Protein AF-B7Q5U1-F1 (afdb_monomer_lite)

Structure (mmCIF, N/CA/C/O backbone):
data_AF-B7Q5U1-F1
#
_entry.id   AF-B7Q5U1-F1
#
loop_
_atom_site.group_PDB
_atom_site.id
_atom_site.type_symbol
_atom_site.label_atom_id
_atom_site.label_alt_id
_atom_site.label_comp_id
_atom_site.label_asym_id
_atom_site.label_entity_id
_atom_site.label_seq_id
_atom_site.pdbx_PDB_ins_code
_atom_site.Cartn_x
_atom_site.Cartn_y
_atom_site.Cartn_z
_atom_site.occupancy
_atom_site.B_iso_or_equiv
_atom_site.auth_seq_id
_atom_site.auth_comp_id
_atom_site.auth_asym_id
_atom_site.auth_atom_id
_atom_site.pdbx_PDB_model_num
ATOM 1 N N . MET A 1 1 ? -4.401 3.815 3.442 1.00 92.56 1 MET A N 1
ATOM 2 C CA . MET A 1 1 ? -3.292 3.053 4.041 1.00 92.56 1 MET A CA 1
ATOM 3 C C . MET A 1 1 ? -3.509 3.064 5.537 1.00 92.56 1 MET A C 1
ATOM 5 O O . MET A 1 1 ? -3.822 4.131 6.039 1.00 92.56 1 MET A O 1
ATOM 9 N N . LYS A 1 2 ? -3.396 1.921 6.218 1.00 94.62 2 LYS A N 1
ATOM 10 C CA . LYS A 1 2 ? -3.449 1.827 7.686 1.00 94.62 2 LYS A CA 1
ATOM 11 C C . LYS A 1 2 ? -2.046 1.890 8.288 1.00 94.62 2 LYS A C 1
ATOM 13 O O . LYS A 1 2 ? -1.811 2.703 9.176 1.00 94.62 2 LYS A O 1
ATOM 18 N N . SER A 1 3 ? -1.134 1.076 7.759 1.00 94.94 3 SER A N 1
ATOM 19 C CA . SER A 1 3 ? 0.244 0.956 8.244 1.00 94.94 3 SER A CA 1
ATOM 20 C C . SER A 1 3 ? 1.204 0.611 7.108 1.00 94.94 3 SER A C 1
ATOM 22 O O . SER A 1 3 ? 0.804 -0.026 6.129 1.00 94.94 3 SER A O 1
ATOM 24 N N . ARG A 1 4 ? 2.465 1.014 7.259 1.00 95.25 4 ARG A N 1
ATOM 25 C CA . ARG A 1 4 ? 3.593 0.671 6.392 1.00 95.25 4 ARG A CA 1
ATOM 26 C C . ARG A 1 4 ? 4.882 0.595 7.208 1.00 95.25 4 ARG A C 1
ATOM 28 O O . ARG A 1 4 ? 5.127 1.447 8.062 1.00 95.25 4 ARG A O 1
ATOM 35 N N . ASP A 1 5 ? 5.718 -0.396 6.941 1.00 95.44 5 ASP A N 1
ATOM 36 C CA . ASP A 1 5 ? 6.956 -0.677 7.688 1.00 95.44 5 ASP A CA 1
ATOM 37 C C . ASP A 1 5 ? 8.235 -0.203 6.973 1.00 95.44 5 ASP A C 1
ATOM 39 O O . ASP A 1 5 ? 9.342 -0.435 7.452 1.00 95.44 5 ASP A O 1
ATOM 43 N N . TYR A 1 6 ? 8.092 0.506 5.851 1.00 94.12 6 TYR A N 1
ATOM 44 C CA . TYR A 1 6 ? 9.205 1.009 5.050 1.00 94.12 6 TYR A CA 1
ATOM 45 C C . TYR A 1 6 ? 9.039 2.477 4.637 1.00 94.12 6 TYR A C 1
ATOM 47 O O . TYR A 1 6 ? 7.940 3.048 4.630 1.00 94.12 6 TYR A O 1
ATOM 55 N N . TRP A 1 7 ? 10.173 3.067 4.260 1.00 90.62 7 TRP A N 1
ATOM 56 C CA . TRP A 1 7 ? 10.306 4.385 3.635 1.00 90.62 7 TRP A CA 1
ATOM 57 C C . TRP A 1 7 ? 10.692 4.241 2.161 1.00 90.62 7 TRP A C 1
ATOM 59 O O . TRP A 1 7 ? 11.136 3.176 1.737 1.00 90.62 7 TRP A O 1
ATOM 69 N N . GLY A 1 8 ? 10.585 5.318 1.380 1.00 84.12 8 GLY A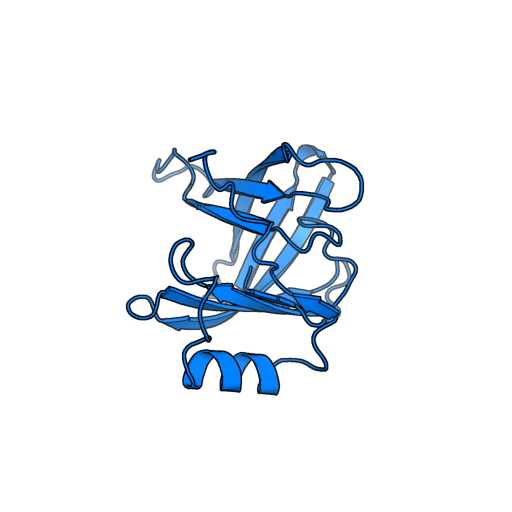 N 1
ATOM 70 C CA . GLY A 1 8 ? 11.051 5.296 -0.013 1.00 84.12 8 GLY A CA 1
ATOM 71 C C . GLY A 1 8 ? 10.088 4.591 -0.971 1.00 84.12 8 GLY A C 1
ATOM 72 O O . GLY A 1 8 ? 10.491 4.060 -2.004 1.00 84.12 8 GLY A O 1
ATOM 73 N N . ASP A 1 9 ? 8.796 4.592 -0.642 1.00 89.25 9 ASP A N 1
ATOM 74 C CA . ASP A 1 9 ? 7.760 4.370 -1.644 1.00 89.25 9 ASP A CA 1
ATOM 75 C C . ASP A 1 9 ? 7.791 5.556 -2.603 1.00 89.25 9 ASP A C 1
ATOM 77 O O . ASP A 1 9 ? 7.584 6.677 -2.166 1.00 89.25 9 ASP A O 1
ATOM 81 N N . TRP A 1 10 ? 8.095 5.377 -3.883 1.00 86.38 10 TRP A N 1
ATOM 82 C CA . TRP A 1 10 ? 8.206 6.545 -4.756 1.00 86.38 10 TRP A CA 1
ATOM 83 C C . TRP A 1 10 ? 6.833 7.001 -5.277 1.00 86.38 10 TRP A C 1
ATOM 85 O O . TRP A 1 10 ? 6.697 8.154 -5.678 1.00 86.38 10 TRP A O 1
ATOM 95 N N . VAL A 1 11 ? 5.804 6.144 -5.205 1.00 87.62 11 VAL A N 1
ATOM 96 C CA . VAL A 1 11 ? 4.423 6.481 -5.591 1.00 87.62 11 VAL A CA 1
ATOM 97 C C . VAL A 1 11 ? 3.759 7.325 -4.510 1.00 87.62 11 VAL A C 1
ATOM 99 O O . VAL A 1 11 ? 3.189 8.375 -4.793 1.00 87.62 11 VAL A O 1
ATOM 102 N N . PHE A 1 12 ? 3.835 6.866 -3.262 1.00 87.69 12 PHE A N 1
ATOM 103 C CA . PHE A 1 12 ? 3.175 7.502 -2.119 1.00 87.69 12 PHE A CA 1
ATOM 104 C C . PHE A 1 12 ? 4.135 8.291 -1.223 1.00 87.69 12 PHE A C 1
ATOM 106 O O . PHE A 1 12 ? 3.735 8.731 -0.145 1.00 87.69 12 PHE A O 1
ATOM 113 N N . THR A 1 13 ? 5.399 8.411 -1.636 1.00 86.69 13 THR A N 1
ATOM 114 C CA . THR A 1 13 ? 6.492 9.052 -0.888 1.00 86.69 13 THR A CA 1
ATOM 115 C C . THR A 1 13 ? 6.522 8.564 0.561 1.00 86.69 13 THR A C 1
ATOM 117 O O . THR A 1 13 ? 6.383 7.367 0.804 1.00 86.69 13 THR A O 1
ATOM 120 N N . ASN A 1 14 ? 6.666 9.455 1.538 1.00 87.81 14 ASN A N 1
ATOM 121 C CA . ASN A 1 14 ? 6.665 9.160 2.965 1.00 87.81 14 ASN A CA 1
ATOM 122 C C . ASN A 1 14 ? 5.366 9.622 3.656 1.00 87.81 14 ASN A C 1
ATOM 124 O O . ASN A 1 14 ? 5.357 9.827 4.867 1.00 87.81 14 ASN A O 1
ATOM 128 N N . PHE A 1 15 ? 4.266 9.772 2.910 1.00 86.38 15 PHE A N 1
ATOM 129 C CA . PHE A 1 15 ? 3.000 10.244 3.469 1.00 86.38 15 PHE A CA 1
ATOM 130 C C . PHE A 1 15 ? 2.298 9.191 4.338 1.00 86.38 15 PHE A C 1
ATOM 132 O O . PHE A 1 15 ? 2.135 8.034 3.949 1.00 86.38 15 PHE A O 1
ATOM 139 N N . SER A 1 16 ? 1.806 9.619 5.504 1.00 86.62 16 SER A N 1
ATOM 140 C CA . SER A 1 16 ? 0.942 8.809 6.381 1.00 86.62 16 SER A CA 1
ATOM 141 C C . SER A 1 16 ? -0.508 8.758 5.893 1.00 86.62 16 SER A C 1
ATOM 143 O O . SER A 1 16 ? -1.213 7.766 6.086 1.00 86.62 16 SER A O 1
ATOM 145 N N . CYS A 1 17 ? -0.965 9.834 5.252 1.00 87.06 17 CYS A N 1
ATOM 146 C CA . CYS A 1 17 ? -2.344 10.011 4.822 1.00 87.06 17 CYS A CA 1
ATOM 147 C C . CYS A 1 17 ? -2.488 9.656 3.347 1.00 87.06 17 CYS A C 1
ATOM 149 O O . CYS A 1 17 ? -2.569 10.540 2.502 1.00 87.06 17 CYS A O 1
ATOM 151 N N . VAL A 1 18 ? -2.489 8.357 3.049 1.00 89.38 18 VAL A N 1
ATOM 152 C CA . VAL A 1 18 ? -2.623 7.846 1.679 1.00 89.38 18 VAL A CA 1
ATOM 153 C C . VAL A 1 18 ? -3.961 7.141 1.522 1.00 89.38 18 VAL A C 1
ATOM 155 O O . VAL A 1 18 ? -4.217 6.135 2.194 1.00 89.38 18 VAL A O 1
ATOM 158 N N . SER A 1 19 ? -4.796 7.596 0.601 1.00 88.25 19 SER A N 1
ATOM 159 C CA . SER A 1 19 ? -6.011 6.896 0.173 1.00 88.25 19 SER A CA 1
ATOM 160 C C . SER A 1 19 ? -5.952 6.614 -1.320 1.00 88.25 19 SER A C 1
ATOM 162 O O . SER A 1 19 ? -5.358 7.365 -2.084 1.00 88.25 19 SER A O 1
ATOM 164 N N . ARG A 1 20 ? -6.543 5.496 -1.742 1.00 86.62 20 ARG A N 1
ATOM 165 C CA . ARG A 1 20 ? -6.652 5.130 -3.154 1.00 86.62 20 ARG A CA 1
ATOM 166 C C . ARG A 1 20 ? -8.034 4.578 -3.447 1.00 86.62 20 ARG A C 1
ATOM 168 O O . ARG A 1 20 ? -8.618 3.899 -2.604 1.00 86.62 20 ARG A O 1
ATOM 175 N N . TRP A 1 21 ? -8.522 4.855 -4.644 1.00 80.81 21 TRP A N 1
ATOM 176 C CA . TRP A 1 21 ? -9.851 4.483 -5.114 1.00 80.81 21 TRP A CA 1
ATOM 177 C C . TRP A 1 21 ? -9.753 3.963 -6.546 1.00 80.81 21 TRP A C 1
ATOM 179 O O . TRP A 1 21 ? -8.885 4.388 -7.318 1.00 80.81 21 TRP A O 1
ATOM 189 N N . GLY A 1 22 ? -10.653 3.044 -6.901 1.00 70.06 22 GLY A N 1
ATOM 190 C CA . GLY A 1 22 ? -10.793 2.592 -8.284 1.00 70.06 22 GLY A CA 1
ATOM 191 C C . GLY A 1 22 ? -11.023 3.790 -9.207 1.00 70.06 22 GLY A C 1
ATOM 192 O O . GLY A 1 22 ? -11.789 4.696 -8.870 1.00 70.06 22 GLY A O 1
ATOM 193 N N . GLY A 1 23 ? -10.309 3.839 -10.333 1.00 59.62 23 GLY A N 1
ATOM 194 C CA . GLY A 1 23 ? -10.473 4.906 -11.314 1.00 59.62 23 GLY A CA 1
ATOM 195 C C . GLY A 1 23 ? -11.847 4.883 -11.977 1.00 59.62 23 GLY A C 1
ATOM 196 O O . GLY A 1 23 ? -12.586 3.903 -11.910 1.00 59.62 23 GLY A O 1
ATOM 197 N N . ARG A 1 24 ? -12.179 6.001 -12.628 1.00 52.31 24 ARG A N 1
ATOM 198 C CA . ARG A 1 24 ? -13.477 6.226 -13.282 1.00 52.31 24 ARG A CA 1
ATOM 199 C C . ARG A 1 24 ? -13.654 5.477 -14.613 1.00 52.31 24 ARG A C 1
ATOM 201 O O . ARG A 1 24 ? -14.764 5.474 -15.126 1.00 52.31 24 ARG A O 1
ATOM 208 N N . ASP A 1 25 ? -12.603 4.861 -15.159 1.00 46.28 25 ASP A N 1
ATOM 209 C CA . ASP A 1 25 ? -12.606 4.278 -16.507 1.00 46.28 25 ASP A CA 1
ATOM 210 C C . ASP A 1 25 ? -12.370 2.759 -16.449 1.00 46.28 25 ASP A C 1
ATOM 212 O O . ASP A 1 25 ? -11.331 2.295 -15.979 1.00 46.28 25 ASP A O 1
ATOM 216 N N . ARG A 1 26 ? -13.365 1.987 -16.900 1.00 51.44 26 ARG A N 1
ATOM 217 C CA . ARG A 1 26 ? -13.333 0.520 -17.052 1.00 51.44 26 ARG A CA 1
ATOM 218 C C . ARG A 1 26 ? -13.559 0.152 -18.522 1.00 51.44 26 ARG A C 1
ATOM 220 O O . ARG A 1 26 ? -14.483 -0.593 -18.843 1.00 51.44 26 ARG A O 1
ATOM 227 N N . ARG A 1 27 ? -12.766 0.700 -19.444 1.00 49.12 27 ARG A N 1
ATOM 228 C CA . ARG A 1 27 ? -12.791 0.199 -20.826 1.00 49.12 27 ARG A CA 1
ATOM 229 C C . ARG A 1 27 ? -12.020 -1.123 -20.875 1.00 49.12 27 ARG A C 1
ATOM 231 O O . ARG A 1 27 ? -10.937 -1.174 -20.299 1.00 49.12 27 ARG A O 1
ATOM 238 N N . PRO A 1 28 ? -12.528 -2.170 -21.549 1.00 51.50 28 PRO A N 1
ATOM 239 C CA . PRO A 1 28 ? -11.886 -3.489 -21.584 1.00 51.50 28 PRO A CA 1
ATOM 240 C C . PRO A 1 28 ? -10.424 -3.486 -22.062 1.00 51.50 28 PRO A C 1
ATOM 242 O O . PRO A 1 28 ? -9.679 -4.402 -21.737 1.00 51.50 28 PRO A O 1
ATOM 245 N N . SER A 1 29 ? -10.021 -2.466 -22.826 1.00 55.91 29 SER A N 1
ATOM 246 C CA . SER A 1 29 ? -8.682 -2.308 -23.403 1.00 55.91 29 SER A CA 1
ATOM 247 C C . SER A 1 29 ? -7.786 -1.294 -22.683 1.00 55.91 29 SER A C 1
ATOM 249 O O . SER A 1 29 ? -6.602 -1.213 -23.002 1.00 55.91 29 SER A O 1
ATOM 251 N N . ASP A 1 30 ? -8.323 -0.495 -21.755 1.00 58.25 30 ASP A N 1
ATOM 252 C CA . ASP A 1 30 ? -7.545 0.557 -21.097 1.00 58.25 30 ASP A CA 1
ATOM 253 C C . ASP A 1 30 ? -6.877 0.023 -19.823 1.00 58.25 30 ASP A C 1
ATOM 255 O O . ASP A 1 30 ? -7.495 -0.727 -19.063 1.00 58.25 30 ASP A O 1
ATOM 259 N N . PRO A 1 31 ? -5.626 0.428 -19.531 1.00 68.31 31 PRO A N 1
ATOM 260 C CA . PRO A 1 31 ? -4.971 0.041 -18.290 1.00 68.31 31 PRO A CA 1
ATOM 261 C C . PRO A 1 31 ? -5.776 0.554 -17.095 1.00 68.31 31 PRO A C 1
ATOM 263 O O . PRO A 1 31 ? -6.252 1.695 -17.108 1.00 68.31 31 PRO A O 1
ATOM 266 N N . ILE A 1 32 ? -5.881 -0.258 -16.038 1.00 77.94 32 ILE A N 1
ATOM 267 C CA . ILE A 1 32 ? -6.574 0.145 -14.813 1.00 77.94 32 ILE A CA 1
ATOM 268 C C . ILE A 1 32 ? -5.883 1.391 -14.266 1.00 77.94 32 ILE A C 1
ATOM 270 O O . ILE A 1 32 ? -4.716 1.358 -13.882 1.00 77.94 32 ILE A O 1
ATOM 274 N N . ARG A 1 33 ? -6.605 2.508 -14.216 1.00 80.06 33 ARG A N 1
ATOM 275 C CA . ARG A 1 33 ? -6.138 3.719 -13.540 1.00 80.06 33 ARG A CA 1
ATOM 276 C C . ARG A 1 33 ? -6.695 3.718 -12.132 1.00 80.06 33 ARG A C 1
ATOM 278 O O . ARG A 1 33 ? -7.868 3.409 -11.933 1.00 80.06 33 ARG A O 1
ATOM 285 N N . ILE A 1 34 ? -5.877 4.085 -11.158 1.00 82.38 34 ILE A N 1
ATOM 286 C CA . ILE A 1 34 ? -6.364 4.404 -9.819 1.00 82.38 34 ILE A CA 1
ATOM 287 C C . ILE A 1 34 ? -6.108 5.872 -9.537 1.00 82.38 34 ILE A C 1
ATOM 289 O O . ILE A 1 34 ? -5.108 6.453 -9.965 1.00 82.38 34 ILE A O 1
ATOM 293 N N . ARG A 1 35 ? -7.035 6.463 -8.799 1.00 83.06 35 ARG A N 1
ATOM 294 C CA . ARG A 1 35 ? -6.839 7.771 -8.193 1.00 83.06 35 ARG A CA 1
ATOM 295 C C . ARG A 1 35 ? -6.323 7.558 -6.788 1.00 83.06 35 ARG A C 1
ATOM 297 O O . ARG A 1 35 ? -6.801 6.662 -6.087 1.00 83.06 35 ARG A O 1
ATOM 304 N N . PHE A 1 36 ? -5.373 8.376 -6.379 1.00 82.06 36 PHE A N 1
ATOM 305 C CA . PHE A 1 36 ? -4.905 8.382 -5.008 1.00 82.06 36 PHE A CA 1
ATOM 306 C C . PHE A 1 36 ? -4.740 9.806 -4.507 1.00 82.06 36 PHE A C 1
ATOM 308 O O . PHE A 1 36 ? -4.567 10.741 -5.285 1.00 82.06 36 PHE A O 1
ATOM 315 N N . GLU A 1 37 ? -4.851 9.954 -3.199 1.00 83.75 37 GLU A N 1
ATOM 316 C CA . GLU A 1 37 ? -4.684 11.214 -2.497 1.00 83.75 37 GLU A CA 1
ATOM 317 C C . GLU A 1 37 ? -3.621 11.023 -1.426 1.00 83.75 37 GLU A C 1
ATOM 319 O O . GLU A 1 37 ? -3.607 10.008 -0.718 1.00 83.75 37 GLU A O 1
ATOM 324 N N . THR A 1 38 ? -2.721 11.993 -1.335 1.00 79.81 38 THR A N 1
ATOM 325 C CA . THR A 1 38 ? -1.700 12.060 -0.295 1.00 79.81 38 THR A CA 1
ATOM 326 C C . THR A 1 38 ? -1.807 13.384 0.441 1.00 79.81 38 THR A C 1
ATOM 328 O O . THR A 1 38 ? -1.933 14.421 -0.208 1.00 79.81 38 THR A O 1
ATOM 331 N N . LYS A 1 39 ? -1.723 13.364 1.774 1.00 75.69 39 LYS A N 1
ATOM 332 C CA . LYS A 1 39 ? -1.632 14.581 2.601 1.00 75.69 39 LYS A CA 1
ATOM 333 C C . LYS A 1 39 ? -0.356 14.592 3.423 1.00 75.69 39 LYS A C 1
ATOM 335 O O . LYS A 1 39 ? -0.003 13.563 4.012 1.00 75.69 39 LYS A O 1
ATOM 340 N N . ASP A 1 40 ? 0.277 15.759 3.500 1.00 65.12 40 ASP A N 1
ATOM 341 C CA . ASP A 1 40 ? 1.380 16.013 4.421 1.00 65.12 40 ASP A CA 1
ATOM 342 C C . ASP A 1 40 ? 0.854 16.708 5.673 1.00 65.12 40 ASP A C 1
ATOM 344 O O . ASP A 1 40 ? 0.333 17.821 5.612 1.00 65.12 40 ASP A O 1
ATOM 348 N N . TYR A 1 41 ? 1.041 16.087 6.833 1.00 54.91 41 TYR A N 1
ATOM 349 C CA . TYR A 1 41 ? 0.695 16.718 8.102 1.00 54.91 41 TYR A CA 1
ATOM 350 C C . TYR A 1 41 ? 1.546 17.969 8.409 1.00 54.91 41 TYR A C 1
ATOM 352 O O . TYR A 1 41 ? 1.107 18.823 9.176 1.00 54.91 41 TYR A O 1
ATOM 360 N N . SER A 1 42 ? 2.741 18.091 7.824 1.00 51.75 42 SER A N 1
ATOM 361 C CA . SER A 1 42 ? 3.691 19.175 8.105 1.00 51.75 42 SER A CA 1
ATOM 362 C C . SER A 1 42 ? 3.550 20.418 7.213 1.00 51.75 42 SER A C 1
ATOM 364 O O . SER A 1 42 ? 4.230 21.410 7.470 1.00 51.75 42 SER A O 1
ATOM 366 N N . GLY A 1 43 ? 2.655 20.417 6.213 1.00 52.31 43 GLY A N 1
ATOM 367 C CA . GLY A 1 43 ? 2.532 21.576 5.317 1.00 52.31 43 GLY A CA 1
ATOM 368 C C . GLY A 1 43 ? 1.399 21.588 4.287 1.00 52.31 43 GLY A C 1
ATOM 369 O O . GLY A 1 43 ? 1.106 22.663 3.772 1.00 52.31 43 GLY A O 1
ATOM 370 N N . ASP A 1 44 ? 0.720 20.468 4.005 1.00 58.38 44 ASP A N 1
ATOM 371 C CA . ASP A 1 44 ? -0.391 20.432 3.039 1.00 58.38 44 ASP A CA 1
ATOM 372 C C . ASP A 1 44 ? -1.612 19.687 3.596 1.00 58.38 44 ASP A C 1
ATOM 374 O O . ASP A 1 44 ? -1.790 18.473 3.448 1.00 58.38 44 ASP A O 1
ATOM 378 N N . VAL A 1 45 ? -2.480 20.466 4.243 1.00 58.88 45 VAL A N 1
ATOM 379 C CA . VAL A 1 45 ? -3.738 20.004 4.848 1.00 58.88 45 VAL A CA 1
ATOM 380 C C . VAL A 1 45 ? -4.797 19.679 3.784 1.00 58.88 45 VAL A C 1
ATOM 382 O O . VAL A 1 45 ? -5.716 18.890 4.035 1.00 58.88 45 VAL A O 1
ATOM 385 N N . TYR A 1 46 ? -4.683 20.279 2.597 1.00 63.06 46 TYR A N 1
ATOM 386 C CA . TYR A 1 46 ? -5.646 20.097 1.514 1.00 63.06 46 TYR A CA 1
ATOM 387 C C . TYR A 1 46 ? -5.422 18.762 0.810 1.00 63.06 46 TYR A C 1
ATOM 389 O O 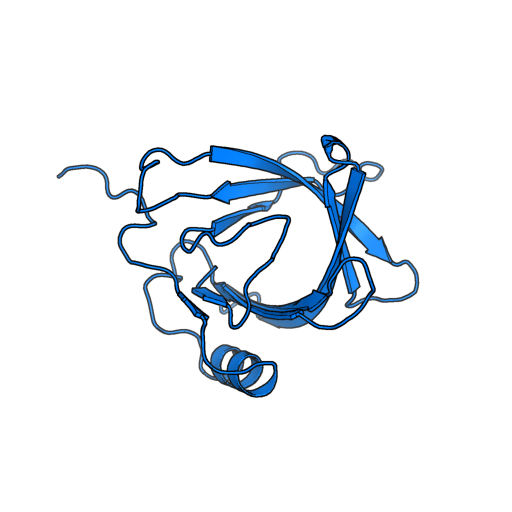. TYR A 1 46 ? -6.396 18.066 0.508 1.00 63.06 46 TYR A O 1
ATOM 397 N N . GLY A 1 47 ? -4.164 18.345 0.688 1.00 68.75 47 GLY A N 1
ATOM 398 C CA . GLY A 1 47 ? -3.793 17.117 0.016 1.00 68.75 47 GLY A CA 1
ATOM 399 C C . GLY A 1 47 ? -3.742 17.283 -1.491 1.00 68.75 47 GLY A C 1
ATOM 400 O O . GLY A 1 47 ? -4.386 18.148 -2.088 1.00 68.75 47 GLY A O 1
ATOM 401 N N . HIS A 1 48 ? -3.016 16.378 -2.129 1.00 79.25 48 HIS A N 1
ATOM 402 C CA . HIS A 1 48 ? -2.884 16.347 -3.574 1.00 79.25 48 HIS A CA 1
ATOM 403 C C . HIS A 1 48 ? -3.503 15.076 -4.138 1.00 79.25 48 HIS A C 1
ATOM 405 O O . HIS A 1 48 ? -3.260 13.971 -3.648 1.00 79.25 48 HIS A O 1
ATOM 411 N N . GLN A 1 49 ? -4.310 15.249 -5.184 1.00 81.62 49 GLN A N 1
ATOM 412 C CA . GLN A 1 49 ? -4.903 14.151 -5.932 1.00 81.62 49 GLN A CA 1
ATOM 413 C C . GLN A 1 49 ? -4.056 13.843 -7.161 1.00 81.62 49 GLN A C 1
ATOM 415 O O . GLN A 1 49 ? -3.708 14.732 -7.939 1.00 81.62 49 GLN A O 1
ATOM 420 N N . TYR A 1 50 ? -3.786 12.562 -7.361 1.00 83.19 50 TYR A N 1
ATOM 421 C CA . TYR A 1 50 ? -2.999 12.053 -8.472 1.00 83.19 50 TYR A CA 1
ATOM 422 C C . TYR A 1 50 ? -3.715 10.878 -9.142 1.00 83.19 50 TYR A C 1
ATOM 424 O O . TYR A 1 50 ? -4.580 10.218 -8.557 1.00 83.19 50 TYR A O 1
ATOM 432 N N . GLU A 1 51 ? -3.326 10.592 -10.381 1.00 84.44 51 GLU A N 1
ATOM 433 C CA . GLU A 1 51 ? -3.731 9.398 -11.120 1.00 84.44 51 GLU A CA 1
ATOM 434 C C . GLU A 1 51 ? -2.495 8.581 -11.482 1.00 84.44 51 GLU A C 1
ATOM 436 O O . GLU A 1 51 ? -1.488 9.132 -11.930 1.00 84.44 51 GLU A O 1
ATOM 441 N N . ILE A 1 52 ? -2.582 7.263 -11.317 1.00 86.50 52 ILE A N 1
ATOM 442 C CA . ILE A 1 52 ? -1.509 6.335 -11.676 1.00 86.50 52 ILE A CA 1
ATOM 443 C C . ILE A 1 52 ? -2.068 5.111 -12.391 1.00 86.50 52 ILE A C 1
ATOM 445 O O . ILE A 1 52 ? -3.191 4.673 -12.118 1.00 86.50 52 ILE A O 1
ATOM 449 N N . LYS A 1 53 ? -1.294 4.576 -13.337 1.00 87.44 53 LYS A N 1
ATOM 450 C CA . LYS A 1 53 ? -1.642 3.348 -14.053 1.00 87.44 53 LYS A CA 1
ATOM 451 C C . LYS A 1 53 ? -1.220 2.141 -13.224 1.00 87.44 53 LYS A C 1
ATOM 453 O O . LYS A 1 53 ? -0.161 2.151 -12.599 1.00 87.44 53 LYS A O 1
ATOM 458 N N . VAL A 1 54 ? -2.048 1.108 -13.235 1.00 88.06 54 VAL A N 1
ATOM 459 C CA . VAL A 1 54 ? -1.753 -0.202 -12.665 1.00 88.06 54 VAL A CA 1
ATOM 460 C C . VAL A 1 54 ? -1.526 -1.163 -13.820 1.00 88.06 54 VAL A C 1
ATOM 462 O O . VAL A 1 54 ? -2.403 -1.331 -14.668 1.00 88.06 54 VAL A O 1
ATOM 465 N N . LEU A 1 55 ? -0.344 -1.765 -13.859 1.00 87.88 55 LEU A N 1
ATOM 466 C CA . LEU A 1 55 ? 0.017 -2.785 -14.836 1.00 87.88 55 LEU A CA 1
ATOM 467 C C . LEU A 1 55 ? 0.013 -4.149 -14.145 1.00 87.88 55 LEU A C 1
ATOM 469 O O . LEU A 1 55 ? 0.464 -4.272 -13.006 1.00 87.88 55 LEU A O 1
ATOM 473 N N . PHE A 1 56 ? -0.491 -5.165 -14.836 1.00 85.06 56 PHE A N 1
ATOM 474 C CA . PHE A 1 56 ? -0.513 -6.545 -14.356 1.00 85.06 56 PHE A CA 1
ATOM 475 C C . PHE A 1 56 ? 0.440 -7.391 -15.191 1.00 85.06 56 PHE A C 1
ATOM 477 O O . PHE A 1 56 ? 0.658 -7.113 -16.371 1.00 85.06 56 PHE A O 1
ATOM 484 N N . TYR A 1 57 ? 1.013 -8.411 -14.566 1.00 81.94 57 TYR A N 1
ATOM 485 C CA . TYR A 1 57 ? 1.872 -9.377 -15.237 1.00 81.94 57 TYR A CA 1
ATOM 486 C C . TYR A 1 57 ? 1.013 -10.543 -15.736 1.00 81.94 57 TYR A C 1
ATOM 488 O O . TYR A 1 57 ? 0.198 -11.070 -14.983 1.00 81.94 57 TYR A O 1
ATOM 496 N N . ASN A 1 58 ? 1.196 -10.961 -16.990 1.00 78.12 58 ASN A N 1
ATOM 497 C CA . ASN A 1 58 ? 0.395 -12.042 -17.584 1.00 78.12 58 ASN A CA 1
ATOM 498 C C . ASN A 1 58 ? 0.632 -13.402 -16.904 1.00 78.12 58 ASN A C 1
ATOM 500 O O . ASN A 1 58 ? -0.253 -14.251 -16.894 1.00 78.12 58 ASN A O 1
ATOM 504 N N . ASP A 1 59 ? 1.825 -13.607 -16.353 1.00 86.88 59 ASP A N 1
ATOM 505 C CA . ASP A 1 59 ? 2.315 -14.859 -15.775 1.00 86.88 59 ASP A CA 1
ATOM 506 C C . ASP A 1 59 ? 2.337 -14.859 -14.236 1.00 86.88 59 ASP A C 1
ATOM 508 O O . ASP A 1 59 ? 2.630 -15.887 -13.626 1.00 86.88 59 ASP A O 1
ATOM 512 N N . LYS A 1 60 ? 2.024 -13.727 -13.588 1.00 86.88 60 LYS A N 1
ATOM 513 C CA . LYS A 1 60 ? 2.077 -13.580 -12.124 1.00 86.88 60 LYS A CA 1
ATOM 514 C C . LYS A 1 60 ? 0.797 -12.955 -11.592 1.00 86.88 60 LYS A C 1
ATOM 516 O O . LYS A 1 60 ? 0.640 -11.737 -11.582 1.00 86.88 60 LYS A O 1
ATOM 521 N N . ILE A 1 61 ? -0.104 -13.815 -11.124 1.00 85.81 61 ILE A N 1
ATOM 522 C CA . ILE A 1 61 ? -1.462 -13.442 -10.703 1.00 85.81 61 ILE A CA 1
ATOM 523 C C . ILE A 1 61 ? -1.500 -12.498 -9.492 1.00 85.81 61 ILE A C 1
ATOM 525 O O . ILE A 1 61 ? -2.442 -11.723 -9.334 1.00 85.81 61 ILE A O 1
ATOM 529 N N . ASP A 1 62 ? -0.482 -12.546 -8.637 1.00 91.00 62 ASP A N 1
ATOM 530 C CA . ASP A 1 62 ? -0.378 -11.762 -7.410 1.00 91.00 62 ASP A CA 1
ATOM 531 C C . ASP A 1 62 ? 0.518 -10.524 -7.564 1.00 91.00 62 ASP A C 1
ATOM 533 O O . ASP A 1 62 ? 0.570 -9.689 -6.662 1.00 91.00 62 ASP A O 1
ATOM 537 N N . MET A 1 63 ? 1.207 -10.356 -8.694 1.00 93.69 63 MET A N 1
ATOM 538 C CA . MET A 1 63 ? 2.087 -9.213 -8.921 1.00 93.69 63 MET A CA 1
ATOM 539 C C . MET A 1 63 ? 1.421 -8.141 -9.779 1.00 93.69 63 MET A C 1
ATOM 541 O O . MET A 1 63 ? 0.729 -8.408 -10.759 1.00 93.69 63 MET A O 1
ATOM 545 N N . PHE A 1 64 ? 1.687 -6.887 -9.436 1.00 92.25 64 PHE A N 1
ATOM 546 C CA . PHE A 1 64 ? 1.269 -5.726 -10.213 1.00 92.25 64 PHE A CA 1
ATOM 547 C C . PHE A 1 64 ? 2.291 -4.605 -10.054 1.00 92.25 64 PHE A C 1
ATOM 549 O O . PHE A 1 64 ? 3.148 -4.651 -9.171 1.00 92.25 64 PHE A O 1
ATOM 556 N N . SER A 1 65 ? 2.224 -3.579 -10.890 1.00 91.62 65 SER A N 1
ATOM 557 C CA . SER A 1 65 ? 3.075 -2.407 -10.743 1.00 91.62 65 SER A CA 1
ATOM 558 C C . SER A 1 65 ? 2.297 -1.113 -10.887 1.00 91.62 65 SER A C 1
ATOM 560 O O . SER A 1 65 ? 1.283 -1.029 -11.579 1.00 91.62 65 SER A O 1
ATOM 562 N N . TYR A 1 66 ? 2.774 -0.100 -10.179 1.00 91.19 66 TYR A N 1
ATOM 563 C CA . TYR A 1 66 ? 2.334 1.269 -10.347 1.00 91.19 66 TYR A CA 1
ATOM 564 C C . TYR A 1 66 ? 3.260 1.965 -11.341 1.00 91.19 66 TYR A C 1
ATOM 566 O O . TYR A 1 66 ? 4.459 2.083 -11.086 1.00 91.19 66 TYR A O 1
ATOM 574 N N . ASP A 1 67 ? 2.698 2.413 -12.461 1.00 88.25 67 ASP A N 1
ATOM 575 C CA . ASP A 1 67 ? 3.400 3.119 -13.531 1.00 88.25 67 ASP A CA 1
ATOM 576 C C . ASP A 1 67 ? 3.106 4.623 -13.461 1.00 88.25 67 ASP A C 1
ATOM 578 O O . ASP A 1 67 ? 2.026 5.103 -13.838 1.00 88.25 67 ASP A O 1
ATOM 582 N N . SER A 1 68 ? 4.101 5.372 -12.988 1.00 79.06 68 SER A N 1
ATOM 583 C CA . SER A 1 68 ? 4.125 6.831 -13.052 1.00 79.06 68 SER A CA 1
ATOM 584 C C . SER A 1 68 ? 4.822 7.246 -14.332 1.00 79.06 68 SER A C 1
ATOM 586 O O . SER A 1 68 ? 5.933 7.778 -14.341 1.00 79.06 68 SER A O 1
ATOM 588 N N . TRP A 1 69 ? 4.125 6.999 -15.434 1.00 72.50 69 TRP A N 1
ATOM 589 C CA . TRP A 1 69 ? 4.583 7.257 -16.794 1.00 72.50 69 TRP A CA 1
ATOM 590 C C . TRP A 1 69 ? 5.114 8.685 -16.998 1.00 72.50 69 TRP A C 1
ATOM 592 O O . TRP A 1 69 ? 6.030 8.893 -17.784 1.00 72.50 69 TRP A O 1
ATOM 602 N N . ARG A 1 70 ? 4.594 9.676 -16.255 1.00 70.06 70 ARG A N 1
ATOM 603 C CA . ARG A 1 70 ? 5.075 11.073 -16.296 1.00 70.06 70 ARG A CA 1
ATOM 604 C C . ARG A 1 70 ? 6.463 11.267 -15.682 1.00 70.06 70 ARG A C 1
ATOM 606 O O . ARG A 1 70 ? 7.131 12.240 -16.003 1.00 70.06 70 ARG A O 1
ATOM 613 N N . GLN A 1 71 ? 6.867 10.381 -14.778 1.00 73.25 71 GLN A N 1
ATOM 614 C CA . GLN A 1 71 ? 8.159 10.410 -14.090 1.00 73.25 71 GLN A CA 1
ATOM 615 C C . GLN A 1 71 ? 9.120 9.329 -14.605 1.00 73.25 71 GLN A C 1
ATOM 617 O O . GLN A 1 71 ? 10.250 9.258 -14.130 1.00 73.25 71 GLN A O 1
ATOM 622 N N . GLY A 1 72 ? 8.681 8.476 -15.540 1.00 79.06 72 GLY A N 1
ATOM 623 C CA . GLY A 1 72 ? 9.480 7.368 -16.068 1.00 79.06 72 GLY A CA 1
ATOM 624 C C . GLY A 1 72 ? 9.816 6.299 -15.024 1.00 79.06 72 GLY A C 1
ATOM 625 O O . GLY A 1 72 ? 10.863 5.664 -15.124 1.00 79.06 72 GLY A O 1
ATOM 626 N N . LYS A 1 73 ? 8.969 6.123 -13.998 1.00 83.75 73 LYS A N 1
ATOM 627 C CA . LYS A 1 73 ? 9.199 5.177 -12.894 1.00 83.75 73 LYS A CA 1
ATOM 628 C C . LYS A 1 73 ? 8.095 4.130 -12.803 1.00 83.75 73 LYS A C 1
ATOM 630 O O . LYS A 1 73 ? 6.915 4.448 -12.962 1.00 83.75 73 LYS A O 1
ATOM 635 N N . VAL A 1 74 ? 8.493 2.896 -12.483 1.00 89.44 74 VAL A N 1
ATOM 636 C CA . VAL A 1 74 ? 7.605 1.742 -12.274 1.00 89.44 74 VAL A CA 1
ATOM 637 C C . VAL A 1 74 ? 7.963 1.053 -10.956 1.00 89.44 74 VAL A C 1
ATOM 639 O O . VAL A 1 74 ? 9.131 0.784 -10.700 1.00 89.44 74 VAL A O 1
ATOM 642 N N . GLN A 1 75 ? 6.963 0.799 -10.102 1.00 91.94 75 GLN A N 1
ATOM 643 C CA . GLN A 1 75 ? 7.172 0.211 -8.784 1.00 91.94 75 GLN A CA 1
ATOM 644 C C . GLN A 1 75 ? 6.349 -1.037 -8.668 1.00 91.94 75 GLN A C 1
ATOM 646 O O . GLN A 1 75 ? 5.117 -0.998 -8.692 1.00 91.94 75 GLN A O 1
ATOM 651 N N . THR A 1 76 ? 7.047 -2.137 -8.468 1.00 94.44 76 THR A N 1
ATOM 652 C CA . THR A 1 76 ? 6.418 -3.433 -8.346 1.00 94.44 76 THR A CA 1
ATOM 653 C C . THR A 1 76 ? 5.826 -3.620 -6.955 1.00 94.44 76 THR A C 1
ATOM 655 O O . THR A 1 76 ? 6.332 -3.132 -5.932 1.00 94.44 76 THR A O 1
ATOM 658 N N . ARG A 1 77 ? 4.705 -4.326 -6.931 1.00 94.94 77 ARG A N 1
ATOM 659 C CA . ARG A 1 77 ? 3.957 -4.746 -5.760 1.00 94.94 77 ARG A CA 1
ATOM 660 C C . ARG A 1 77 ? 3.602 -6.220 -5.907 1.00 94.94 77 ARG A C 1
ATOM 662 O O . ARG A 1 77 ? 3.380 -6.707 -7.012 1.00 94.94 77 ARG A O 1
ATOM 669 N N . GLN A 1 78 ? 3.512 -6.900 -4.779 1.00 95.81 78 GLN A N 1
ATOM 670 C CA . GLN A 1 78 ? 2.952 -8.238 -4.679 1.00 95.81 78 GLN A CA 1
ATOM 671 C C . GLN A 1 78 ? 1.784 -8.197 -3.699 1.00 95.81 78 GLN A C 1
ATOM 673 O O . GLN A 1 78 ? 1.889 -7.618 -2.614 1.00 95.81 78 GLN A O 1
ATOM 678 N N . LEU A 1 79 ? 0.659 -8.774 -4.088 1.00 95.25 79 LEU A N 1
ATOM 679 C CA . LEU A 1 79 ? -0.493 -8.988 -3.239 1.00 95.25 79 LEU A CA 1
ATOM 680 C C . LEU A 1 79 ? -0.213 -10.178 -2.321 1.00 95.25 79 LEU A C 1
ATOM 682 O O . LEU A 1 79 ? -0.083 -11.297 -2.791 1.00 95.25 79 LEU A O 1
ATOM 686 N N . ILE A 1 80 ? -0.133 -9.929 -1.017 1.00 96.62 80 ILE A N 1
ATOM 687 C CA . ILE A 1 80 ? 0.136 -10.982 -0.027 1.00 96.62 80 ILE A CA 1
ATOM 688 C C . ILE A 1 80 ? -1.170 -11.518 0.555 1.00 96.62 80 ILE A C 1
ATOM 690 O O . ILE A 1 80 ? -1.309 -12.712 0.781 1.00 96.62 80 ILE A O 1
ATOM 694 N N . TYR A 1 81 ? -2.139 -10.631 0.786 1.00 96.06 81 TYR A N 1
ATOM 695 C CA . TYR A 1 81 ? -3.443 -10.995 1.331 1.00 96.06 81 TYR A CA 1
ATOM 696 C C . TYR A 1 81 ? -4.510 -9.990 0.910 1.00 96.06 81 TYR A C 1
ATOM 698 O O . TYR A 1 81 ? -4.236 -8.790 0.791 1.00 96.06 81 TYR A O 1
ATOM 706 N N . MET A 1 82 ? -5.733 -10.473 0.708 1.00 94.75 82 MET A N 1
ATOM 707 C CA . MET A 1 82 ? -6.909 -9.650 0.451 1.00 94.75 82 MET A CA 1
ATOM 708 C C . MET A 1 82 ? -8.154 -10.313 1.027 1.00 94.75 82 MET A C 1
ATOM 710 O O . MET A 1 82 ? -8.463 -11.450 0.690 1.00 94.75 82 MET A O 1
ATOM 714 N N . ASN A 1 83 ? -8.919 -9.552 1.803 1.00 95.38 83 ASN A N 1
ATOM 715 C CA . ASN A 1 83 ? -10.261 -9.919 2.224 1.00 95.38 83 ASN A CA 1
ATOM 716 C C . ASN A 1 83 ? -11.233 -8.800 1.840 1.00 95.38 83 ASN A C 1
ATOM 718 O O . ASN A 1 83 ? -11.168 -7.680 2.357 1.00 95.38 83 ASN A O 1
ATOM 722 N N . LEU A 1 84 ? -12.128 -9.103 0.899 1.00 90.50 84 LEU A N 1
ATOM 723 C CA . LEU A 1 84 ? -13.080 -8.136 0.352 1.00 9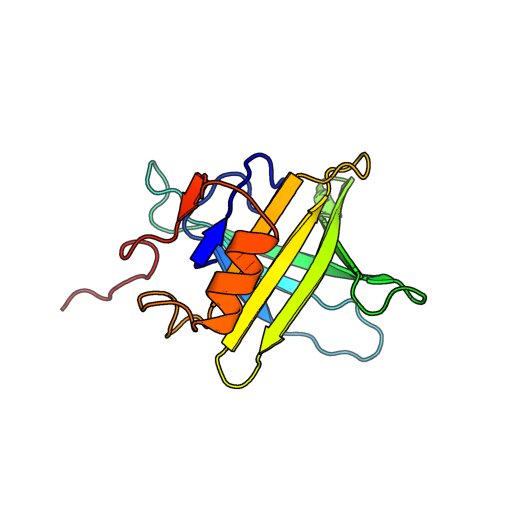0.50 84 LEU A CA 1
ATOM 724 C C . LEU A 1 84 ? -14.169 -7.754 1.364 1.00 90.50 84 LEU A C 1
ATOM 726 O O . LEU A 1 84 ? -14.551 -6.587 1.435 1.00 90.50 84 LEU A O 1
ATOM 730 N N . THR A 1 85 ? -14.629 -8.709 2.174 1.00 93.06 85 THR A N 1
ATOM 731 C CA . THR A 1 85 ? -15.680 -8.505 3.185 1.00 93.06 85 THR A CA 1
ATOM 732 C C . THR A 1 85 ? -15.183 -7.607 4.316 1.00 93.06 85 THR A C 1
ATOM 734 O O . THR A 1 85 ? -15.819 -6.616 4.699 1.00 93.06 85 THR A O 1
ATOM 737 N N . GLU A 1 86 ? -13.992 -7.904 4.824 1.00 93.12 86 GLU A N 1
ATOM 738 C CA . GLU A 1 86 ? -13.345 -7.104 5.860 1.00 93.12 86 GLU A CA 1
ATOM 739 C C . GLU A 1 86 ? -12.785 -5.784 5.312 1.00 93.12 86 GLU A C 1
ATOM 741 O O . GLU A 1 86 ? -12.579 -4.838 6.074 1.00 93.12 86 GLU A O 1
ATOM 746 N N . GLN A 1 87 ? -12.642 -5.685 3.985 1.00 93.62 87 GLN A N 1
ATOM 747 C CA . GLN A 1 87 ? -12.011 -4.579 3.267 1.00 93.62 87 GLN A CA 1
ATOM 748 C C . GLN A 1 87 ? -10.574 -4.359 3.744 1.00 93.62 87 GLN A C 1
ATOM 750 O O . GLN A 1 87 ? -10.185 -3.230 4.047 1.00 93.62 87 GLN A O 1
ATOM 755 N N . CYS A 1 88 ? -9.794 -5.436 3.830 1.00 94.81 88 CYS A N 1
ATOM 756 C CA . CYS A 1 88 ? -8.390 -5.383 4.217 1.00 94.81 88 CYS A CA 1
ATOM 757 C C . CYS A 1 88 ? -7.499 -6.014 3.151 1.00 94.81 88 CYS A C 1
ATOM 759 O O . CYS A 1 88 ? -7.872 -6.993 2.506 1.00 94.81 88 CYS A O 1
ATOM 761 N N . GLN A 1 89 ? -6.324 -5.433 2.938 1.00 95.62 89 GLN A N 1
ATOM 762 C CA . GLN A 1 89 ? -5.363 -5.908 1.950 1.00 95.62 89 GLN A CA 1
ATOM 763 C C . GLN A 1 89 ? -3.938 -5.660 2.442 1.00 95.62 89 GLN A C 1
ATOM 765 O O . GLN A 1 89 ? -3.623 -4.557 2.883 1.00 95.62 89 GLN A O 1
ATOM 770 N N . VAL A 1 90 ? -3.053 -6.642 2.279 1.00 96.88 90 VAL A N 1
ATOM 771 C CA . VAL A 1 90 ? -1.614 -6.505 2.537 1.00 96.88 90 VAL A CA 1
ATOM 772 C C . VAL A 1 90 ? -0.852 -6.646 1.226 1.00 96.88 90 VAL A C 1
ATOM 774 O O . VAL A 1 90 ? -1.079 -7.577 0.452 1.00 96.88 90 VAL A O 1
ATOM 777 N N . THR A 1 91 ? 0.048 -5.704 0.958 1.00 96.69 91 THR A N 1
ATOM 778 C CA . THR A 1 91 ? 0.893 -5.706 -0.243 1.00 96.69 91 THR A CA 1
ATOM 779 C C . THR A 1 91 ? 2.355 -5.559 0.127 1.00 96.69 91 THR A C 1
ATOM 781 O O . THR A 1 91 ? 2.684 -4.676 0.920 1.00 96.69 91 THR A O 1
ATOM 784 N N . LYS A 1 92 ? 3.228 -6.343 -0.500 1.00 97.00 92 LYS A N 1
ATOM 785 C CA . LYS A 1 92 ? 4.680 -6.173 -0.441 1.00 97.00 92 LYS A CA 1
ATOM 786 C C . LYS A 1 92 ? 5.149 -5.262 -1.567 1.00 97.00 92 LYS A C 1
ATOM 788 O O . LYS A 1 92 ? 4.618 -5.312 -2.675 1.00 97.00 92 LYS A O 1
ATOM 793 N N . THR A 1 93 ? 6.134 -4.431 -1.281 1.00 95.88 93 THR A N 1
ATOM 794 C CA . THR A 1 93 ? 6.658 -3.402 -2.177 1.00 95.88 93 THR A CA 1
ATOM 795 C C . THR A 1 93 ? 8.112 -3.674 -2.493 1.00 95.88 93 THR A C 1
ATOM 797 O O . THR A 1 93 ? 8.885 -4.018 -1.602 1.00 95.88 93 THR A O 1
ATOM 800 N N . PHE A 1 94 ? 8.489 -3.478 -3.754 1.00 94.06 94 PHE A N 1
ATOM 801 C CA . PHE A 1 94 ? 9.859 -3.631 -4.225 1.00 94.06 94 PHE A CA 1
ATOM 802 C C . PHE A 1 94 ? 10.400 -2.296 -4.741 1.00 94.06 94 PHE A C 1
ATOM 804 O O . PHE A 1 94 ? 9.660 -1.460 -5.260 1.00 94.06 94 PHE A O 1
ATOM 811 N N . SER A 1 95 ? 11.698 -2.082 -4.569 1.00 89.00 95 SER A N 1
ATOM 812 C CA . SER A 1 95 ? 12.440 -0.990 -5.198 1.00 89.00 95 SER A CA 1
ATOM 813 C C . SER A 1 95 ? 12.512 -1.182 -6.715 1.00 89.00 95 SER A C 1
ATOM 815 O O . SER A 1 95 ? 12.277 -2.277 -7.222 1.00 89.00 95 SER A O 1
ATOM 817 N N . ASP A 1 96 ? 12.929 -0.141 -7.434 1.00 80.06 96 ASP A N 1
ATOM 818 C CA . ASP A 1 96 ? 13.128 -0.190 -8.891 1.00 80.06 96 ASP A CA 1
ATOM 819 C C . ASP A 1 96 ? 14.186 -1.234 -9.303 1.00 80.06 96 ASP A C 1
ATOM 821 O O . ASP A 1 96 ? 14.168 -1.748 -10.416 1.00 80.06 9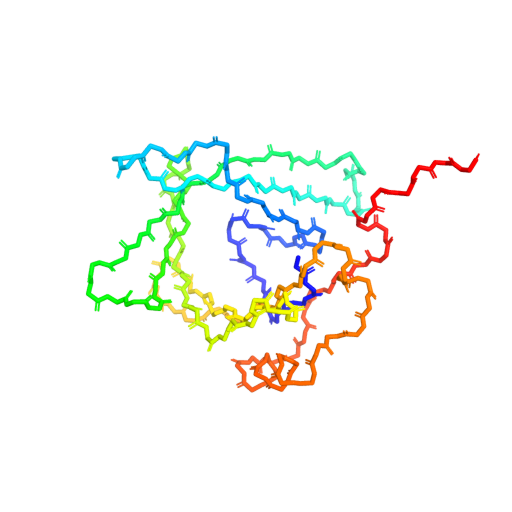6 ASP A O 1
ATOM 825 N N . LYS A 1 97 ? 15.092 -1.592 -8.381 1.00 82.94 97 LYS A N 1
ATOM 826 C CA . LYS A 1 97 ? 16.099 -2.649 -8.565 1.00 82.94 97 LYS A CA 1
ATOM 827 C C . LYS A 1 97 ? 15.581 -4.050 -8.208 1.00 82.94 97 LYS A C 1
ATOM 829 O O . LYS A 1 97 ? 16.365 -4.989 -8.158 1.00 82.94 97 LYS A O 1
ATOM 834 N N . GLY A 1 98 ? 14.295 -4.193 -7.887 1.00 85.19 98 GLY A N 1
ATOM 835 C CA . GLY A 1 98 ? 13.679 -5.466 -7.507 1.00 85.19 98 GLY A CA 1
ATOM 836 C C . GLY A 1 98 ? 13.919 -5.899 -6.057 1.00 85.19 98 GLY A C 1
ATOM 837 O O . GLY A 1 98 ? 13.362 -6.906 -5.632 1.00 85.19 98 GLY A O 1
ATOM 838 N N . ASN A 1 99 ? 14.686 -5.144 -5.261 1.00 89.75 99 ASN A N 1
ATOM 839 C CA . ASN A 1 99 ? 14.886 -5.468 -3.844 1.00 89.75 99 ASN A CA 1
ATOM 840 C C . ASN A 1 99 ? 13.612 -5.185 -3.033 1.00 89.75 99 ASN A C 1
ATOM 842 O O . ASN A 1 99 ? 13.041 -4.102 -3.213 1.00 89.75 99 ASN A O 1
ATOM 846 N N . PRO A 1 100 ? 13.186 -6.078 -2.122 1.00 92.56 100 PRO A N 1
ATOM 847 C CA . PRO A 1 100 ? 12.080 -5.810 -1.209 1.00 92.56 100 PRO A CA 1
ATOM 848 C C . PRO A 1 100 ? 12.328 -4.550 -0.373 1.00 92.56 100 PRO A C 1
ATOM 850 O O . PRO A 1 100 ? 13.409 -4.377 0.181 1.00 92.56 100 PRO A O 1
ATOM 853 N N . LEU A 1 101 ? 11.316 -3.690 -0.271 1.00 94.00 101 LEU A N 1
ATOM 854 C CA . LEU A 1 101 ? 11.316 -2.530 0.622 1.00 94.00 101 LEU A CA 1
ATOM 855 C C . LEU A 1 101 ? 10.581 -2.833 1.929 1.00 94.00 101 LEU A C 1
ATOM 857 O O . LEU A 1 101 ? 11.081 -2.495 2.993 1.00 94.00 101 LEU A O 1
ATOM 861 N N . GLY A 1 102 ? 9.416 -3.477 1.842 1.00 95.81 102 GLY A N 1
ATOM 862 C CA . GLY A 1 102 ? 8.584 -3.815 2.997 1.00 95.81 102 GLY A CA 1
ATOM 863 C C . GLY A 1 102 ? 7.130 -4.051 2.601 1.00 95.81 102 GLY A C 1
ATOM 864 O O . GLY A 1 102 ? 6.827 -4.275 1.425 1.00 95.81 102 GLY A O 1
ATOM 865 N N . CYS A 1 103 ? 6.228 -3.992 3.570 1.00 97.12 103 CYS A N 1
ATOM 866 C CA . CYS A 1 103 ? 4.811 -4.272 3.423 1.00 97.12 103 CYS A CA 1
ATOM 867 C C . CYS A 1 103 ? 3.931 -3.073 3.797 1.00 97.12 103 CYS A C 1
ATOM 869 O O . CYS A 1 103 ? 4.272 -2.193 4.583 1.00 97.12 103 CYS A O 1
ATOM 871 N N . THR A 1 104 ? 2.758 -3.015 3.177 1.00 96.94 104 THR A N 1
ATOM 872 C CA . THR A 1 104 ? 1.729 -2.005 3.434 1.00 96.94 104 THR A CA 1
ATOM 873 C C . THR A 1 104 ? 0.410 -2.698 3.711 1.00 96.94 104 THR A C 1
ATOM 875 O O . THR A 1 104 ? -0.028 -3.525 2.912 1.00 96.94 104 THR A O 1
ATOM 878 N N . MET A 1 105 ? -0.244 -2.316 4.804 1.00 96.38 105 MET A N 1
ATOM 879 C CA . MET A 1 105 ? -1.614 -2.706 5.111 1.00 96.38 105 MET A CA 1
ATOM 880 C C . MET A 1 105 ? -2.582 -1.607 4.669 1.00 96.38 105 MET A C 1
ATOM 882 O O . MET A 1 105 ? -2.456 -0.427 5.019 1.00 96.38 105 MET A O 1
ATOM 886 N N . TRP A 1 106 ? -3.590 -2.009 3.912 1.00 95.12 106 TRP A N 1
ATOM 887 C CA . TRP A 1 106 ? -4.691 -1.192 3.433 1.00 95.12 106 TRP A CA 1
ATOM 888 C C . TRP A 1 106 ? -5.975 -1.630 4.119 1.00 95.12 106 TRP A C 1
ATOM 890 O O . TRP A 1 106 ? -6.232 -2.819 4.258 1.00 95.12 106 TRP A O 1
ATOM 900 N N . MET A 1 107 ? -6.792 -0.653 4.496 1.00 94.50 107 MET A N 1
ATOM 901 C CA . MET A 1 107 ? -8.136 -0.873 5.011 1.00 94.50 107 MET A CA 1
ATOM 902 C C . MET A 1 107 ? -9.126 -0.021 4.222 1.00 94.50 107 MET A C 1
ATOM 904 O O . MET A 1 107 ? -8.750 1.023 3.676 1.00 94.50 107 MET A O 1
ATOM 908 N N . GLY A 1 108 ? -10.385 -0.452 4.199 1.00 90.69 108 GLY A N 1
ATOM 909 C CA . GLY A 1 108 ? -11.499 0.303 3.641 1.00 90.69 108 GLY A CA 1
ATOM 910 C C . GLY A 1 108 ? -11.577 1.710 4.232 1.00 90.69 108 GLY A C 1
ATOM 911 O O . GLY A 1 108 ? -11.361 1.906 5.429 1.00 90.69 108 GLY A O 1
ATOM 912 N N . TYR A 1 109 ? -11.898 2.698 3.394 1.00 86.06 109 TYR A N 1
ATOM 913 C CA . TYR A 1 109 ? -11.820 4.119 3.755 1.00 86.06 109 TYR A CA 1
ATOM 914 C C . TYR A 1 109 ? -12.616 4.481 5.019 1.00 86.06 109 TYR A C 1
ATOM 916 O O . TYR A 1 109 ? -12.155 5.263 5.845 1.00 86.06 109 TYR A O 1
ATOM 924 N N . TYR A 1 110 ? -13.792 3.883 5.214 1.00 86.00 110 TYR A N 1
ATOM 925 C CA . TYR A 1 110 ? -14.620 4.135 6.398 1.00 86.00 110 TYR A CA 1
ATOM 926 C C . TYR A 1 110 ? -14.224 3.306 7.628 1.00 86.00 110 TYR A C 1
ATOM 928 O O . TYR A 1 110 ? -14.694 3.607 8.719 1.00 86.00 110 TYR A O 1
ATOM 936 N N . LYS A 1 111 ? -13.358 2.296 7.468 1.00 89.31 111 LYS A N 1
ATOM 937 C CA . LYS A 1 111 ? -12.906 1.388 8.536 1.00 89.31 111 LYS A CA 1
ATOM 938 C C . LYS A 1 111 ? -11.473 1.663 9.007 1.00 89.31 111 LYS A C 1
ATOM 940 O O . LYS A 1 111 ? -11.083 1.160 10.052 1.00 89.31 111 LYS A O 1
ATOM 945 N N . VAL A 1 112 ? -10.690 2.448 8.260 1.00 89.25 112 VAL A N 1
ATOM 946 C CA . VAL A 1 112 ? -9.254 2.681 8.516 1.00 89.25 112 VAL A CA 1
ATOM 947 C C . VAL A 1 112 ? -8.959 3.309 9.884 1.00 89.25 112 VAL A C 1
ATOM 949 O O . VAL A 1 112 ? -7.877 3.097 10.428 1.00 89.25 112 VAL A O 1
ATOM 952 N N . ASP A 1 113 ? -9.913 4.039 10.462 1.00 88.75 113 ASP A N 1
ATOM 953 C CA . ASP A 1 113 ? -9.786 4.638 11.794 1.00 88.75 113 ASP A CA 1
ATOM 954 C C . ASP A 1 113 ? -9.794 3.551 12.903 1.00 88.75 113 ASP A C 1
ATOM 956 O O . ASP A 1 113 ? -9.118 3.688 13.919 1.00 88.75 113 ASP A O 1
ATOM 960 N N . GLY A 1 114 ? -10.482 2.422 12.679 1.00 90.06 114 GLY A N 1
ATOM 961 C CA . GLY A 1 114 ? -10.620 1.319 13.639 1.00 90.06 114 GLY A CA 1
ATOM 962 C C . GLY A 1 114 ? -9.437 0.344 13.679 1.00 90.06 114 GLY A C 1
ATOM 963 O O . GLY A 1 114 ? -8.431 0.518 12.987 1.00 90.06 114 GLY A O 1
ATOM 964 N N . ASN A 1 115 ? -9.555 -0.705 14.495 1.00 93.94 115 ASN A N 1
ATOM 965 C CA . ASN A 1 115 ? -8.559 -1.779 14.537 1.00 93.94 115 ASN A CA 1
ATOM 966 C C . ASN A 1 115 ? -8.608 -2.623 13.252 1.00 93.94 115 ASN A C 1
ATOM 968 O O . ASN A 1 115 ? -9.698 -2.847 12.714 1.00 93.94 115 ASN A O 1
ATOM 972 N N . PRO A 1 116 ? -7.451 -3.075 12.739 1.00 93.62 116 PRO A N 1
ATOM 973 C CA . PRO A 1 116 ? -7.424 -4.011 11.625 1.00 93.62 116 PRO A CA 1
ATOM 974 C C . PRO A 1 116 ? -8.082 -5.349 12.016 1.00 93.62 116 PRO A C 1
ATOM 976 O O . PRO A 1 116 ? -8.072 -5.720 13.191 1.00 93.62 116 PRO A O 1
ATOM 979 N N . PRO A 1 117 ? -8.650 -6.091 11.051 1.00 96.19 117 PRO A N 1
ATOM 980 C CA . PRO A 1 117 ? -9.032 -7.479 11.274 1.00 96.19 117 PRO A CA 1
ATOM 981 C C . PRO A 1 117 ? -7.816 -8.314 11.676 1.00 96.19 117 PRO A C 1
ATOM 983 O O . PRO A 1 117 ? -6.729 -8.114 11.127 1.00 96.19 117 PRO A O 1
ATOM 986 N N . LYS A 1 118 ? -8.020 -9.270 12.588 1.00 96.00 118 LYS A N 1
ATOM 987 C CA . LYS A 1 118 ? -6.946 -10.068 13.196 1.00 96.00 118 LYS A CA 1
ATOM 988 C C . LYS A 1 118 ? -6.044 -10.731 12.151 1.00 96.00 118 LYS A C 1
ATOM 990 O O . LYS A 1 118 ? -4.837 -10.540 12.185 1.00 96.00 118 LYS A O 1
ATOM 995 N N . GLU A 1 119 ? -6.632 -11.427 11.179 1.00 95.69 119 GLU A N 1
ATOM 996 C CA . GLU A 1 119 ? -5.874 -12.123 10.130 1.00 95.69 119 GLU A CA 1
ATOM 997 C C . GLU A 1 119 ? -5.058 -11.148 9.265 1.00 95.69 119 GLU A C 1
ATOM 999 O O . GLU A 1 119 ? -3.901 -11.399 8.939 1.00 95.69 119 GLU A O 1
ATOM 1004 N N . CYS A 1 120 ? -5.615 -9.978 8.945 1.00 95.06 120 CYS A N 1
ATOM 1005 C CA . CYS A 1 120 ? -4.903 -8.973 8.160 1.00 95.06 120 CYS A CA 1
ATOM 1006 C C . CYS A 1 120 ? -3.716 -8.362 8.928 1.00 95.06 120 CYS A C 1
ATOM 1008 O O . CYS A 1 120 ? -2.662 -8.099 8.341 1.00 95.06 120 CYS A O 1
ATOM 1010 N N . GLU A 1 121 ? -3.876 -8.147 10.238 1.00 95.31 121 GLU A N 1
ATOM 1011 C CA . GLU A 1 121 ? -2.809 -7.674 11.123 1.00 95.31 121 GLU A CA 1
ATOM 1012 C C . GLU A 1 121 ? -1.703 -8.720 11.293 1.00 95.31 121 GLU A C 1
ATOM 1014 O O . GLU A 1 121 ? -0.521 -8.374 11.211 1.00 95.31 121 GLU A O 1
ATOM 1019 N N . GLU A 1 122 ? -2.068 -9.993 11.454 1.00 95.81 122 GLU A N 1
ATOM 1020 C CA . GLU A 1 122 ? -1.127 -11.117 11.515 1.00 95.81 122 GLU A CA 1
ATOM 1021 C C . GLU A 1 122 ? -0.318 -11.229 10.219 1.00 95.81 122 GLU A C 1
ATOM 1023 O O . GLU A 1 122 ? 0.913 -11.279 10.262 1.00 95.81 122 GLU A O 1
ATOM 1028 N N . VAL A 1 123 ? -0.974 -11.171 9.054 1.00 96.44 123 VAL A N 1
ATOM 1029 C CA . VAL A 1 123 ? -0.276 -11.194 7.760 1.00 96.44 123 VAL A CA 1
ATOM 1030 C C . VAL A 1 123 ? 0.662 -9.998 7.612 1.00 96.44 123 VAL A C 1
ATOM 1032 O O . VAL A 1 123 ? 1.798 -10.170 7.174 1.00 96.44 123 VAL A O 1
ATOM 1035 N N . TYR A 1 124 ? 0.230 -8.786 7.969 1.00 96.25 124 TYR A N 1
ATOM 1036 C CA . TYR A 1 124 ? 1.094 -7.605 7.895 1.00 96.25 124 TYR A CA 1
ATOM 1037 C C . TYR A 1 124 ? 2.319 -7.735 8.809 1.00 96.25 124 TYR A C 1
ATOM 1039 O O . TYR A 1 124 ? 3.435 -7.456 8.372 1.00 96.25 124 TYR A O 1
ATOM 1047 N N . THR A 1 125 ? 2.116 -8.209 10.039 1.00 94.69 125 THR A N 1
ATOM 1048 C CA . THR A 1 125 ? 3.184 -8.408 11.028 1.00 94.69 125 THR A CA 1
ATOM 1049 C C . THR A 1 125 ? 4.181 -9.474 10.577 1.00 94.69 125 THR A C 1
ATOM 1051 O O . THR A 1 125 ? 5.378 -9.291 10.754 1.00 94.69 125 THR A O 1
ATOM 1054 N N . ASN A 1 126 ? 3.717 -10.548 9.933 1.00 94.50 126 ASN A N 1
ATOM 1055 C CA . ASN A 1 126 ? 4.588 -11.599 9.396 1.00 94.50 126 ASN A CA 1
ATOM 1056 C C . ASN A 1 126 ? 5.291 -11.193 8.090 1.00 94.50 126 ASN A C 1
ATOM 1058 O O . ASN A 1 126 ? 6.372 -11.689 7.777 1.00 94.50 126 ASN A O 1
ATOM 1062 N N . CYS A 1 127 ? 4.672 -10.315 7.299 1.00 93.00 127 CYS A N 1
ATOM 1063 C CA . CYS A 1 127 ? 5.221 -9.825 6.034 1.00 93.00 127 CYS A CA 1
ATOM 1064 C C . CYS A 1 127 ? 6.402 -8.868 6.248 1.00 93.00 127 CYS A C 1
ATOM 1066 O O . CYS A 1 127 ? 7.309 -8.811 5.411 1.00 93.00 127 CYS A O 1
ATOM 1068 N N . GLY A 1 128 ? 6.358 -8.101 7.339 1.00 82.56 128 GLY A N 1
ATOM 1069 C CA . GLY A 1 128 ? 7.192 -6.930 7.557 1.00 82.56 128 GLY A CA 1
ATOM 1070 C C . GLY A 1 128 ? 7.788 -6.809 8.960 1.00 82.56 128 GLY A C 1
ATOM 1071 O O . GLY A 1 128 ? 7.799 -7.749 9.746 1.00 82.56 128 GLY A O 1
ATOM 1072 N N . GLY A 1 129 ? 8.325 -5.626 9.254 1.00 72.06 129 GLY A N 1
ATOM 1073 C CA . GLY A 1 129 ? 8.935 -5.268 10.536 1.00 72.06 129 GLY A CA 1
ATOM 1074 C C . GLY A 1 129 ? 8.163 -4.195 11.311 1.00 72.06 129 GLY A C 1
ATOM 1075 O O . GLY A 1 129 ? 6.949 -4.030 11.190 1.00 72.06 129 GLY A O 1
ATOM 1076 N N . SER A 1 130 ? 8.879 -3.424 12.137 1.00 86.69 130 SER A N 1
ATOM 1077 C CA . SER A 1 130 ? 8.286 -2.342 12.932 1.00 86.69 130 SER A CA 1
ATOM 1078 C C . SER A 1 130 ? 7.684 -1.249 12.043 1.00 86.69 130 SER A C 1
ATOM 1080 O O . SER A 1 130 ? 8.390 -0.632 11.244 1.00 86.69 130 SER A O 1
ATOM 1082 N N . THR A 1 131 ? 6.393 -0.962 12.240 1.00 90.56 131 THR A N 1
ATOM 1083 C CA . THR A 1 131 ? 5.660 0.080 11.500 1.00 90.56 131 THR A CA 1
ATOM 1084 C C . THR A 1 131 ? 6.402 1.418 11.550 1.00 90.56 131 THR A C 1
ATOM 1086 O O . THR A 1 131 ? 6.710 1.928 12.626 1.00 90.56 131 THR A O 1
ATOM 1089 N N . LYS A 1 132 ? 6.667 1.993 10.374 1.00 90.62 132 LYS A N 1
ATOM 1090 C CA . LYS A 1 132 ? 7.353 3.281 10.193 1.00 90.62 132 LYS A CA 1
ATOM 1091 C C . LYS A 1 132 ? 6.374 4.412 9.926 1.00 90.62 132 LYS A C 1
ATOM 1093 O O . LYS A 1 132 ? 6.576 5.529 10.387 1.00 90.62 132 LYS A O 1
ATOM 1098 N N . LEU A 1 133 ? 5.304 4.103 9.204 1.00 90.81 133 LEU A N 1
ATOM 1099 C CA . LEU A 1 133 ? 4.245 5.034 8.860 1.00 90.81 133 LEU A CA 1
ATOM 1100 C C . LEU A 1 133 ? 2.900 4.439 9.214 1.00 90.81 133 LEU A C 1
ATOM 1102 O O . LEU A 1 133 ? 2.585 3.305 8.859 1.00 90.81 133 LEU A O 1
ATOM 1106 N N . LYS A 1 134 ? 2.094 5.231 9.908 1.00 91.75 134 LYS A N 1
ATOM 1107 C CA . LYS A 1 134 ? 0.776 4.830 10.373 1.00 91.75 134 LYS A CA 1
ATOM 1108 C C . LYS A 1 134 ? -0.221 5.921 10.040 1.00 91.75 134 LYS A C 1
ATOM 1110 O O . LYS A 1 134 ? 0.078 7.108 10.140 1.00 91.75 134 LYS A O 1
ATOM 1115 N N . TYR A 1 135 ? -1.408 5.490 9.649 1.00 88.88 135 TYR A N 1
ATOM 1116 C CA . TYR A 1 135 ? -2.555 6.361 9.496 1.00 88.88 135 TYR A CA 1
ATOM 1117 C C . TYR A 1 135 ? -2.839 7.127 10.794 1.00 88.88 135 TYR A C 1
ATOM 1119 O O . TYR A 1 135 ? -2.733 6.568 11.886 1.00 88.88 135 TYR A O 1
ATOM 1127 N N . HIS A 1 136 ? -3.242 8.387 10.657 1.00 84.31 136 HIS A N 1
ATOM 1128 C CA . HIS A 1 136 ? -3.622 9.255 11.764 1.00 84.31 136 HIS A CA 1
ATOM 1129 C C . HIS A 1 136 ? -5.066 9.731 11.572 1.00 84.31 136 HIS A C 1
ATOM 1131 O O . HIS A 1 136 ? -5.464 10.067 10.462 1.00 84.31 136 HIS A O 1
ATOM 1137 N N . ASP A 1 137 ? -5.819 9.907 12.657 1.00 78.44 137 ASP A N 1
ATOM 1138 C CA . ASP A 1 137 ? -7.217 10.387 12.651 1.00 78.44 137 ASP A CA 1
ATOM 1139 C C . ASP A 1 137 ? -7.438 11.770 12.009 1.00 78.44 137 ASP A C 1
ATOM 1141 O O . ASP A 1 137 ? -8.576 12.204 11.830 1.00 78.44 137 ASP A O 1
ATOM 1145 N N . LYS A 1 138 ? -6.352 12.488 11.699 1.00 77.00 138 LYS A N 1
ATOM 1146 C CA . LYS A 1 138 ? -6.355 13.788 11.018 1.00 77.00 138 LYS A CA 1
ATOM 1147 C C . LYS A 1 138 ? -6.248 13.645 9.494 1.00 77.00 138 LYS A C 1
ATOM 1149 O O . LYS A 1 138 ? -6.411 14.627 8.784 1.00 77.00 138 LYS A O 1
ATOM 1154 N N . CYS A 1 139 ? -5.992 12.438 8.986 1.00 79.12 139 CYS A N 1
ATOM 1155 C CA . CYS A 1 139 ? -5.932 12.152 7.554 1.00 79.12 139 CYS A CA 1
ATOM 1156 C C . CYS A 1 139 ? -7.308 12.227 6.881 1.00 79.12 139 CYS A C 1
ATOM 1158 O O . CYS A 1 139 ? -7.406 12.556 5.699 1.00 79.12 139 CYS A O 1
ATOM 1160 N N . LYS A 1 140 ? -8.378 11.922 7.621 1.00 73.50 140 LYS A N 1
ATOM 1161 C CA . LYS A 1 140 ? -9.752 12.049 7.140 1.00 73.50 140 LYS A CA 1
ATOM 1162 C C . LYS A 1 140 ? -10.238 13.460 7.409 1.00 73.50 140 LYS A C 1
ATOM 1164 O O . LYS A 1 140 ? -10.243 13.907 8.554 1.00 73.50 140 LYS A O 1
ATOM 1169 N N . TYR A 1 141 ? -10.666 14.147 6.355 1.00 65.50 141 TYR A N 1
ATOM 1170 C CA . TYR A 1 141 ? -11.364 15.413 6.519 1.00 65.50 141 TYR A CA 1
ATOM 1171 C C . TYR A 1 141 ? -12.615 15.179 7.374 1.00 65.50 141 TYR A C 1
ATOM 1173 O O . TYR A 1 141 ? -13.458 14.344 7.039 1.00 65.50 141 TYR A O 1
ATOM 1181 N N . LYS A 1 142 ? -12.706 15.894 8.496 1.00 61.38 142 LYS A N 1
ATOM 1182 C CA . LYS A 1 142 ? -13.903 15.957 9.331 1.00 61.38 142 LYS A CA 1
ATOM 1183 C C . LYS A 1 142 ? -14.559 17.300 9.010 1.00 61.38 142 LYS A C 1
ATOM 1185 O O . LYS A 1 142 ? -13.917 18.317 9.281 1.00 61.38 142 LYS A O 1
ATOM 1190 N N . PRO A 1 143 ? -15.757 17.338 8.399 1.00 45.25 143 PRO A N 1
ATOM 1191 C CA . PRO A 1 143 ? -16.445 18.607 8.211 1.00 45.25 143 PRO A CA 1
ATOM 1192 C C . PRO A 1 143 ? -16.614 19.293 9.579 1.00 45.25 143 PRO A C 1
ATOM 1194 O O . PRO A 1 143 ? -16.835 18.591 10.574 1.00 45.25 143 PRO A O 1
ATOM 1197 N N . PRO A 1 144 ? -16.446 20.625 9.664 1.00 52.84 144 PRO A N 1
ATOM 1198 C CA . PRO A 1 144 ? -16.736 21.358 1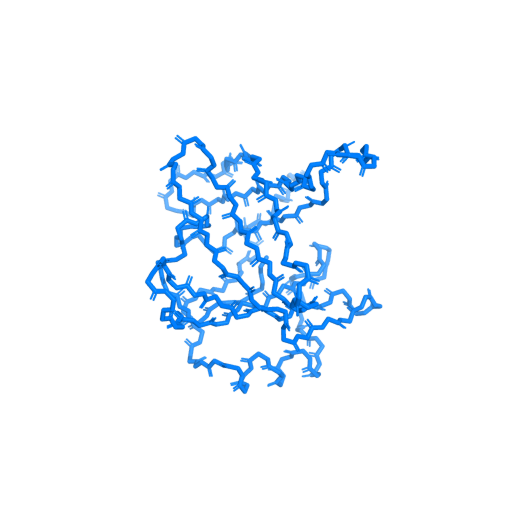0.891 1.00 52.84 144 PRO A CA 1
ATOM 1199 C C . PRO A 1 144 ? -18.187 21.095 11.317 1.00 52.84 144 PRO A C 1
ATOM 1201 O O . PRO A 1 144 ? -19.061 20.921 10.467 1.00 52.84 144 PRO A O 1
ATOM 1204 N N . LYS A 1 145 ? -18.394 20.985 12.634 1.00 42.75 145 LYS A N 1
ATOM 1205 C CA . LYS A 1 145 ? -19.721 20.806 13.235 1.00 42.75 145 LYS A CA 1
ATOM 1206 C C . LYS A 1 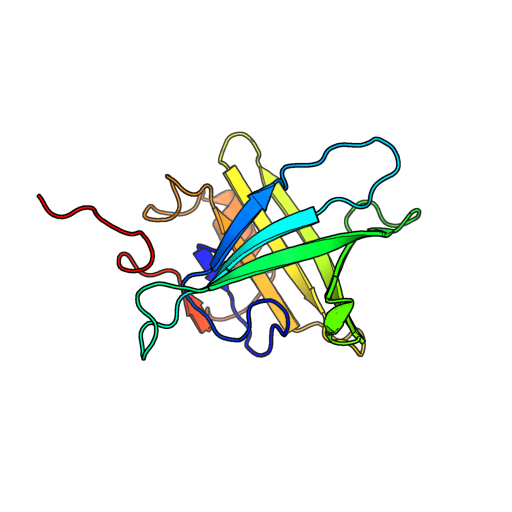145 ? -20.584 22.042 13.042 1.00 42.75 145 LYS A C 1
ATOM 1208 O O . LYS A 1 145 ? -20.012 23.151 13.123 1.00 42.75 145 LYS A O 1
#

Organism: Ixodes scapularis (NCBI:txid6945)

InterPro domains:
  IPR012674 Calycin [G3DSA:2.40.128.20] (1-141)

Foldseek 3Di:
DFFWFFADPVVQHQFLQKDKDWDPDDDVPDFTKIKMWGADPVPGLPTDIDIWGKADDPPAPQKIWTDPVVVRDIKIKGWQDDDVVQQKTKIWTADSVRHTGFMDIDHDPVPSVDDRDPVRVVSRPVGGDDTPHGHDPSSDDDPDD

pLDDT: mean 83.64, std 13.49, range [42.75, 97.12]

Radius of gyration: 15.07 Å; chains: 1; bounding box: 36×36×38 Å

Secondary structure (DSSP, 8-state):
--EES-S-BTTTBT-SEEEEEE-S---TTSPEEEEEEEEETTTEEEEEEEEEEEEEETTEEEEEEEEETTTTEEEEEEEEEEETTTTEEEEEEE-TTS-EEEEEEEE-TTTTTSPPPHHHHHHHHHH--S-SEE--TTSS-----

Sequence (145 aa):
MKSRDYWGDWVFTNFSCVSRWGGRDRRPSDPIRIRFETKDYSGDVYGHQYEIKVLFYNDKIDMFSYDSWRQGKVQTRQLIYMNLTEQCQVTKTFSDKGNPLGCTMWMGYYKVDGNPPKECEEVYTNCGGSTKLKYHDKCKYKPPK